Protein AF-A0A1Y1NND3-F1 (afdb_monomer_lite)

Radius of gyration: 14.36 Å; chains: 1; bounding box: 29×27×50 Å

Organism: Photinus pyralis (NCBI:txid7054)

Structure (mmCIF, N/CA/C/O backbone):
data_AF-A0A1Y1NND3-F1
#
_entry.id   AF-A0A1Y1NND3-F1
#
loop_
_atom_site.group_PDB
_atom_site.id
_atom_site.type_symbol
_atom_site.label_atom_id
_atom_site.label_alt_id
_atom_site.label_comp_id
_atom_site.label_asym_id
_atom_site.label_entity_id
_atom_site.label_seq_id
_atom_site.pdbx_PDB_ins_code
_atom_site.Cartn_x
_atom_site.Cartn_y
_atom_site.Cartn_z
_atom_site.occupancy
_atom_site.B_iso_or_equiv
_atom_site.auth_seq_id
_atom_site.auth_comp_id
_atom_site.auth_asym_id
_atom_site.auth_atom_id
_atom_site.pdbx_PDB_model_num
ATOM 1 N N . ARG A 1 1 ? -10.836 -9.187 -8.202 1.00 91.38 1 ARG A N 1
ATOM 2 C CA . ARG A 1 1 ? -10.966 -7.781 -7.756 1.00 91.38 1 ARG A CA 1
ATOM 3 C C . ARG A 1 1 ? -10.381 -6.834 -8.797 1.00 91.38 1 ARG A C 1
ATOM 5 O O . ARG A 1 1 ? -9.476 -7.266 -9.503 1.00 91.38 1 ARG A O 1
ATOM 12 N N . ALA A 1 2 ? -10.892 -5.605 -8.926 1.00 95.62 2 ALA A N 1
ATOM 13 C CA . ALA A 1 2 ? -10.316 -4.585 -9.812 1.00 95.62 2 ALA A CA 1
ATOM 14 C C . ALA A 1 2 ? -9.339 -3.699 -9.027 1.00 95.62 2 ALA A C 1
ATOM 16 O O . ALA A 1 2 ? -9.669 -3.278 -7.919 1.00 95.62 2 ALA A O 1
ATOM 17 N N . TRP A 1 3 ? -8.156 -3.446 -9.589 1.00 97.50 3 TRP A N 1
ATOM 18 C CA . TRP A 1 3 ? -7.070 -2.698 -8.950 1.00 97.50 3 TRP A CA 1
ATOM 19 C C . TRP A 1 3 ? -6.953 -1.286 -9.525 1.00 97.50 3 TRP A C 1
ATOM 21 O O . TRP A 1 3 ? -7.043 -1.105 -10.739 1.00 97.50 3 TRP A O 1
ATOM 31 N N . ASN A 1 4 ? -6.698 -0.306 -8.661 1.00 96.50 4 ASN A N 1
ATOM 32 C CA . ASN A 1 4 ? -6.414 1.076 -9.042 1.00 96.50 4 ASN A CA 1
ATOM 33 C C . ASN A 1 4 ? -4.979 1.448 -8.654 1.00 96.50 4 ASN A C 1
ATOM 35 O O . ASN A 1 4 ? -4.482 1.019 -7.612 1.00 96.50 4 ASN A O 1
ATOM 39 N N . TYR A 1 5 ? -4.343 2.280 -9.482 1.00 93.25 5 TYR A N 1
ATOM 40 C CA . TYR A 1 5 ? -2.934 2.662 -9.368 1.00 93.25 5 TYR A CA 1
ATOM 41 C C . TYR A 1 5 ? -2.796 4.179 -9.498 1.00 93.25 5 TYR A C 1
ATOM 43 O O . TYR A 1 5 ? -3.233 4.745 -10.502 1.00 93.25 5 TYR A O 1
ATOM 51 N N . SER A 1 6 ? -2.143 4.829 -8.535 1.00 89.88 6 SER A N 1
ATOM 52 C CA . SER A 1 6 ? -1.933 6.286 -8.559 1.00 89.88 6 SER A CA 1
ATOM 53 C C . SER A 1 6 ? -0.540 6.667 -8.064 1.00 89.88 6 SER A C 1
ATOM 55 O O . SER A 1 6 ? -0.089 6.180 -7.032 1.00 89.88 6 SER A O 1
ATOM 57 N N . LEU A 1 7 ? 0.150 7.568 -8.766 1.00 82.94 7 LEU A N 1
ATOM 58 C CA . LEU A 1 7 ? 1.449 8.103 -8.329 1.00 82.94 7 LEU A CA 1
ATOM 59 C C . LEU A 1 7 ? 1.254 9.167 -7.241 1.00 82.94 7 LEU A C 1
ATOM 61 O O . LEU A 1 7 ? 0.361 10.002 -7.351 1.00 82.94 7 LEU A O 1
ATOM 65 N N . VAL A 1 8 ? 2.099 9.148 -6.206 1.00 72.25 8 VAL A N 1
ATOM 66 C CA . VAL A 1 8 ? 1.901 9.993 -5.008 1.00 72.25 8 VAL A CA 1
ATOM 67 C C . VAL A 1 8 ? 2.764 11.260 -5.001 1.00 72.25 8 VAL A C 1
ATOM 69 O O . VAL A 1 8 ? 2.425 12.210 -4.304 1.00 72.25 8 VAL A O 1
ATOM 72 N N . ASN A 1 9 ? 3.875 11.326 -5.745 1.00 68.31 9 ASN A N 1
ATOM 73 C CA . ASN A 1 9 ? 4.774 12.484 -5.678 1.00 68.31 9 ASN A CA 1
ATOM 74 C C . ASN A 1 9 ? 5.400 12.902 -7.026 1.00 68.31 9 ASN A C 1
ATOM 76 O O . ASN A 1 9 ? 5.544 12.061 -7.917 1.00 68.31 9 ASN A O 1
ATOM 80 N N . PRO A 1 10 ? 5.867 14.168 -7.154 1.00 53.75 10 PRO A N 1
ATOM 81 C CA . PRO A 1 10 ? 6.522 14.709 -8.358 1.00 53.75 10 PRO A CA 1
ATOM 82 C C . PRO A 1 10 ? 7.823 14.017 -8.815 1.00 53.75 10 PRO A C 1
ATOM 84 O O . PRO A 1 10 ? 8.454 14.473 -9.758 1.00 53.75 10 PRO A O 1
ATOM 87 N N . GLY A 1 11 ? 8.241 12.921 -8.180 1.00 69.38 11 GLY A N 1
ATOM 88 C CA . GLY A 1 11 ? 9.386 12.107 -8.604 1.00 69.38 11 GLY A CA 1
ATOM 89 C C . GLY A 1 11 ? 9.030 10.654 -8.916 1.00 69.38 11 GLY A C 1
ATOM 90 O O . GLY A 1 11 ? 9.935 9.858 -9.143 1.00 69.38 11 GLY A O 1
ATOM 91 N N . GLY A 1 12 ? 7.744 10.2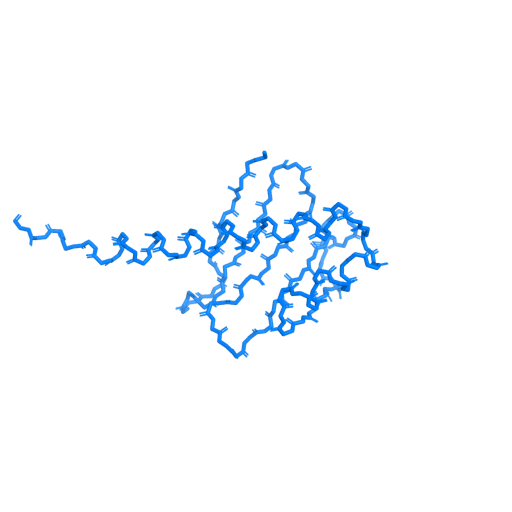86 -8.856 1.00 71.69 12 GLY A N 1
ATOM 92 C CA . GLY A 1 12 ? 7.276 8.920 -9.095 1.00 71.69 12 GLY A CA 1
ATOM 93 C C . GLY A 1 12 ? 7.906 7.867 -8.179 1.00 71.69 12 GLY A C 1
ATOM 94 O O . GLY A 1 12 ? 8.103 6.732 -8.595 1.00 71.69 12 GLY A O 1
ATOM 95 N N . ARG A 1 13 ? 8.253 8.241 -6.942 1.00 84.19 13 ARG A N 1
ATOM 96 C CA . ARG A 1 13 ? 8.955 7.372 -5.977 1.00 84.19 13 ARG A CA 1
ATOM 97 C C . ARG A 1 13 ? 8.008 6.518 -5.142 1.00 84.19 13 ARG A C 1
ATOM 99 O O . ARG A 1 13 ? 8.460 5.624 -4.440 1.00 84.19 13 ARG A O 1
ATOM 106 N N . MET A 1 14 ? 6.713 6.808 -5.190 1.00 92.12 14 MET A N 1
ATOM 107 C CA . MET A 1 14 ? 5.688 6.081 -4.451 1.00 92.12 14 MET A CA 1
ATOM 108 C C . MET A 1 14 ? 4.476 5.819 -5.337 1.00 92.12 14 MET A C 1
ATOM 110 O O . MET A 1 14 ? 4.014 6.713 -6.058 1.00 92.12 14 MET A O 1
ATOM 114 N N . LEU A 1 15 ? 3.949 4.604 -5.228 1.00 94.12 15 LEU A N 1
ATOM 115 C CA . LEU A 1 15 ? 2.771 4.122 -5.931 1.00 94.12 15 LEU A CA 1
ATOM 116 C C . LEU A 1 15 ? 1.682 3.775 -4.914 1.00 94.12 15 LEU A C 1
ATOM 118 O O . LEU A 1 15 ? 1.907 2.987 -4.006 1.00 94.12 15 LEU A O 1
ATOM 122 N N . THR A 1 16 ? 0.499 4.358 -5.058 1.00 95.94 16 THR A N 1
ATOM 123 C CA . THR A 1 16 ? -0.685 3.956 -4.297 1.00 95.94 16 THR A CA 1
ATOM 124 C C . THR A 1 16 ? -1.423 2.851 -5.037 1.00 95.94 16 THR A C 1
ATOM 126 O O . THR A 1 16 ? -1.688 2.995 -6.231 1.00 95.94 16 THR A O 1
ATOM 129 N N . ILE A 1 17 ? -1.795 1.804 -4.302 1.00 97.69 17 ILE A N 1
ATOM 130 C CA . ILE A 1 17 ? -2.623 0.686 -4.749 1.00 97.69 17 ILE A CA 1
ATOM 131 C C . ILE A 1 17 ? -3.891 0.630 -3.893 1.00 97.69 17 ILE A C 1
ATOM 133 O O . ILE A 1 17 ? -3.813 0.666 -2.662 1.00 97.69 17 ILE A O 1
ATOM 137 N N . THR A 1 18 ? -5.048 0.516 -4.542 1.00 97.81 18 THR A N 1
ATOM 138 C CA . THR A 1 18 ? -6.343 0.201 -3.909 1.00 97.81 18 THR A CA 1
ATOM 139 C C . THR A 1 18 ? -7.097 -0.828 -4.753 1.00 97.81 18 THR A C 1
ATOM 141 O O . THR A 1 18 ? -6.729 -1.072 -5.906 1.00 97.81 18 THR A O 1
ATOM 144 N N . SER A 1 19 ? -8.164 -1.426 -4.220 1.00 97.81 19 SER A N 1
ATOM 145 C CA . SER A 1 19 ? -9.084 -2.254 -5.009 1.00 97.81 19 SER A CA 1
ATOM 146 C C . SER A 1 19 ? -10.542 -1.843 -4.817 1.00 97.81 19 SER A C 1
ATOM 148 O O . SER A 1 19 ? -10.884 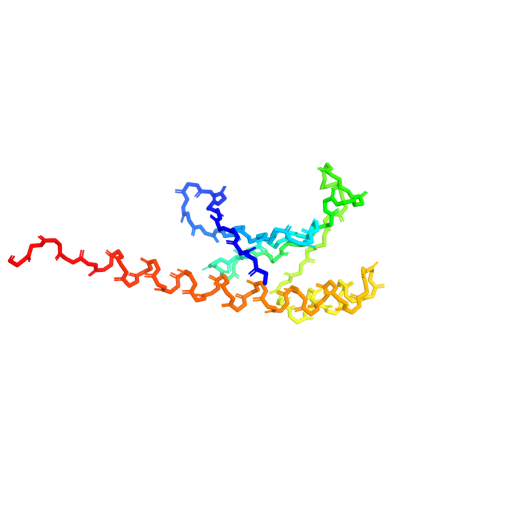-1.105 -3.901 1.00 97.81 19 SER A O 1
ATOM 150 N N . SER A 1 20 ? -11.413 -2.284 -5.724 1.00 96.69 20 SER A N 1
ATOM 151 C CA . SER A 1 20 ? -12.840 -1.926 -5.728 1.00 96.69 20 SER A CA 1
ATOM 152 C C . SER A 1 20 ? -13.683 -2.646 -4.668 1.00 96.69 20 SER A C 1
ATOM 154 O O . SER A 1 20 ? -14.869 -2.367 -4.545 1.00 96.69 20 SER A O 1
ATOM 156 N N . ASP A 1 21 ? -13.116 -3.640 -3.990 1.00 96.75 21 ASP A N 1
ATOM 157 C CA . ASP A 1 21 ? -13.838 -4.603 -3.154 1.00 96.75 21 ASP A CA 1
ATOM 158 C C . ASP A 1 21 ? -13.413 -4.589 -1.682 1.00 96.75 21 ASP A C 1
ATOM 160 O O . ASP A 1 21 ? -13.991 -5.311 -0.873 1.00 96.75 21 ASP A O 1
ATOM 164 N N . THR A 1 22 ? -12.416 -3.779 -1.325 1.00 98.06 22 THR A N 1
ATOM 165 C CA . THR A 1 22 ? -11.951 -3.608 0.053 1.00 98.06 22 THR A CA 1
ATOM 166 C C . THR A 1 22 ? -11.621 -2.138 0.309 1.00 98.06 22 THR A C 1
ATOM 168 O O . THR A 1 22 ? -11.290 -1.404 -0.624 1.00 98.06 22 THR A O 1
ATOM 171 N N . PRO A 1 23 ? -11.683 -1.677 1.568 1.00 97.62 23 PRO A N 1
ATOM 172 C CA . PRO A 1 23 ? -11.356 -0.297 1.913 1.00 97.62 23 PRO A CA 1
ATOM 173 C C . PRO A 1 23 ? -9.850 -0.080 2.145 1.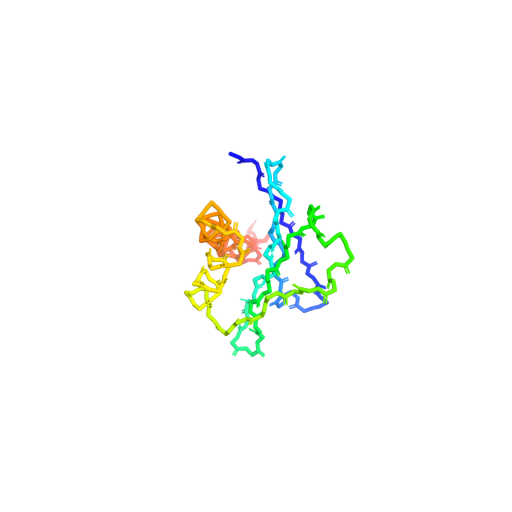00 97.62 23 PRO A C 1
ATOM 175 O O . PRO A 1 23 ? -9.443 0.916 2.742 1.00 97.62 23 PRO A O 1
ATOM 178 N N . TRP A 1 24 ? -9.005 -1.024 1.736 1.00 98.50 24 TRP A N 1
ATOM 179 C CA . TRP A 1 24 ? -7.588 -1.010 2.070 1.00 98.50 24 TRP A CA 1
ATOM 180 C C . TRP A 1 24 ? -6.759 -0.264 1.032 1.00 98.50 24 TRP A C 1
ATOM 182 O O . TRP A 1 24 ? -7.054 -0.248 -0.169 1.00 98.50 24 TRP A O 1
ATOM 192 N N . ARG A 1 25 ? -5.685 0.353 1.516 1.00 98.12 25 ARG A N 1
ATOM 193 C CA . ARG A 1 25 ? -4.747 1.125 0.709 1.00 98.12 25 ARG A CA 1
ATOM 194 C C . ARG A 1 25 ? -3.317 0.730 1.042 1.00 98.12 25 ARG A C 1
ATOM 196 O O . ARG A 1 25 ? -2.947 0.656 2.211 1.00 98.12 25 ARG A O 1
ATOM 203 N N . LEU A 1 26 ? -2.509 0.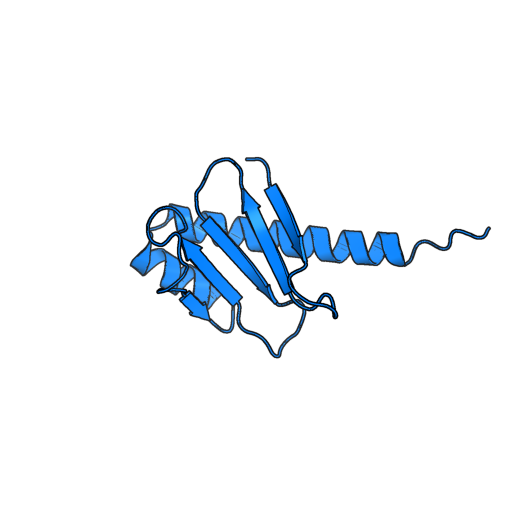556 -0.001 1.00 98.31 26 LEU A N 1
ATOM 204 C CA . LEU A 1 26 ? -1.060 0.404 0.091 1.00 98.31 26 LEU A CA 1
ATOM 205 C C . LEU A 1 26 ? -0.380 1.603 -0.572 1.00 98.31 26 LEU A C 1
ATOM 207 O O . LEU A 1 26 ? -0.660 1.909 -1.729 1.00 98.31 26 LEU A O 1
ATOM 211 N N . VAL A 1 27 ? 0.554 2.245 0.127 1.00 97.00 27 VAL A N 1
ATOM 212 C CA . VAL A 1 27 ? 1.576 3.104 -0.481 1.00 97.00 27 VAL A CA 1
ATOM 213 C C . VAL A 1 27 ? 2.860 2.294 -0.581 1.00 97.00 27 VAL A C 1
ATOM 215 O O . VAL A 1 27 ? 3.507 1.995 0.421 1.00 97.00 27 VAL A O 1
ATOM 218 N N . LEU A 1 28 ? 3.196 1.922 -1.809 1.00 96.25 28 LEU A N 1
ATOM 219 C CA . LEU A 1 28 ? 4.361 1.136 -2.165 1.00 96.25 28 LEU A CA 1
ATOM 220 C C . LEU A 1 28 ? 5.533 2.071 -2.504 1.00 96.25 28 LEU A C 1
ATOM 222 O O . LEU A 1 28 ? 5.423 2.867 -3.446 1.00 96.25 28 LEU A O 1
ATOM 226 N N . PRO A 1 29 ? 6.660 1.990 -1.779 1.00 94.81 29 PRO A N 1
ATOM 227 C CA . PRO A 1 29 ? 7.870 2.716 -2.117 1.00 94.81 29 PRO A CA 1
ATOM 228 C C . PRO A 1 29 ? 8.569 2.052 -3.311 1.00 94.81 29 PRO A C 1
ATOM 230 O O . PRO A 1 29 ? 8.781 0.843 -3.351 1.00 94.81 29 PRO A O 1
ATOM 233 N N . LEU A 1 30 ? 8.949 2.860 -4.299 1.00 90.94 30 LEU A N 1
ATOM 234 C CA . LEU A 1 30 ? 9.750 2.449 -5.462 1.00 90.94 30 LEU A CA 1
ATOM 235 C C . LEU A 1 30 ? 11.244 2.752 -5.265 1.00 90.94 30 LEU A C 1
ATOM 237 O O . LEU A 1 30 ? 12.063 2.544 -6.161 1.00 90.94 30 LEU A O 1
ATOM 241 N N . ASP A 1 31 ? 11.600 3.250 -4.083 1.00 87.62 31 ASP A N 1
ATOM 242 C CA . ASP A 1 31 ? 12.967 3.444 -3.629 1.00 87.62 31 ASP A CA 1
ATOM 243 C C . ASP A 1 31 ? 13.240 2.640 -2.351 1.00 87.62 31 ASP A C 1
ATOM 245 O O . ASP A 1 31 ? 12.350 2.038 -1.762 1.00 87.62 31 ASP A O 1
ATOM 249 N N . LYS A 1 32 ? 14.505 2.620 -1.924 1.00 85.06 32 LYS A N 1
ATOM 250 C CA . LYS A 1 32 ? 14.942 1.925 -0.701 1.00 85.06 32 LYS A CA 1
ATOM 251 C C . LYS A 1 32 ? 15.013 2.841 0.527 1.00 85.06 32 LYS A C 1
ATOM 253 O O . LYS A 1 32 ? 15.680 2.499 1.497 1.00 85.06 32 LYS A O 1
ATOM 258 N N . LYS A 1 33 ? 14.451 4.048 0.450 1.00 90.12 33 LYS A N 1
ATOM 259 C CA . LYS A 1 33 ? 14.604 5.103 1.468 1.00 90.12 33 LYS A CA 1
ATOM 260 C C . LYS A 1 33 ? 13.279 5.496 2.115 1.00 90.12 33 LYS A C 1
ATOM 262 O O . LYS A 1 33 ? 13.274 6.377 2.966 1.00 90.12 33 LYS A O 1
ATOM 267 N N . THR A 1 34 ? 12.188 4.870 1.695 1.00 92.31 34 THR A N 1
ATOM 268 C CA . THR A 1 34 ? 10.833 5.178 2.130 1.00 92.31 34 THR A CA 1
ATOM 269 C C . THR A 1 34 ? 10.174 3.898 2.619 1.00 92.31 34 THR A C 1
ATOM 271 O O . THR A 1 34 ? 10.386 2.832 2.042 1.00 92.31 34 THR A O 1
ATOM 274 N N . GLU A 1 35 ? 9.394 4.001 3.687 1.00 95.75 35 GLU A N 1
ATOM 275 C CA . GLU A 1 35 ? 8.627 2.883 4.230 1.00 95.75 35 GLU A CA 1
ATOM 276 C C . GLU A 1 35 ? 7.404 2.572 3.363 1.00 95.75 35 GLU A C 1
ATOM 278 O O . GLU A 1 35 ? 6.876 3.428 2.645 1.00 95.75 35 GLU A O 1
ATOM 283 N N . TYR A 1 36 ? 6.933 1.333 3.466 1.00 97.75 36 TYR A N 1
ATOM 284 C CA . TYR A 1 36 ? 5.590 0.982 3.032 1.00 97.75 36 TYR A CA 1
ATOM 285 C C . TYR A 1 36 ? 4.576 1.589 3.995 1.00 97.75 36 TYR A C 1
ATOM 287 O O . TYR A 1 36 ? 4.836 1.680 5.194 1.00 97.75 36 TYR A O 1
ATOM 295 N N . VAL A 1 37 ? 3.402 1.952 3.481 1.00 97.75 37 VAL A N 1
ATOM 296 C CA . VAL A 1 37 ? 2.297 2.452 4.307 1.00 97.75 37 VAL A CA 1
ATOM 297 C C . VAL A 1 37 ? 1.031 1.668 4.004 1.00 97.75 37 VAL A C 1
ATOM 299 O O . VAL A 1 37 ? 0.654 1.533 2.841 1.00 97.75 37 VAL A O 1
ATOM 302 N N . PHE A 1 38 ? 0.361 1.191 5.047 1.00 98.56 38 PHE A N 1
ATOM 303 C CA . PHE A 1 38 ? -0.976 0.615 4.968 1.00 98.56 38 PHE A CA 1
ATOM 304 C C . PHE A 1 38 ? -1.992 1.492 5.702 1.00 98.56 38 PHE A C 1
ATOM 306 O O . PHE 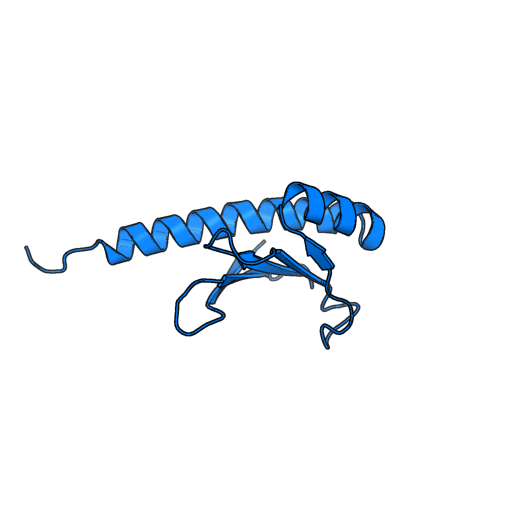A 1 38 ? -1.716 1.978 6.806 1.00 98.56 38 PHE A O 1
ATOM 313 N N . SER A 1 39 ? -3.179 1.614 5.108 1.00 98.25 39 SER A N 1
ATOM 314 C CA . SER A 1 39 ? -4.349 2.256 5.710 1.00 98.25 39 SER A CA 1
ATOM 315 C C . SER A 1 39 ? -5.598 1.406 5.491 1.00 98.25 39 SER A C 1
ATOM 317 O O . SER A 1 39 ? -5.810 0.870 4.401 1.00 98.25 39 SER A O 1
ATOM 319 N N . ASP A 1 40 ? -6.455 1.346 6.507 1.00 98.00 40 ASP A N 1
ATOM 320 C CA . ASP A 1 40 ? -7.823 0.845 6.391 1.00 98.00 40 ASP A CA 1
ATOM 321 C C . ASP A 1 40 ? -8.780 2.037 6.359 1.00 98.00 40 ASP A C 1
ATOM 323 O O . ASP A 1 40 ? -9.136 2.585 7.398 1.00 98.00 40 ASP A O 1
ATOM 327 N N . LEU A 1 41 ? -9.185 2.459 5.160 1.00 97.00 41 LEU A N 1
ATOM 328 C CA . LEU A 1 41 ? -10.012 3.654 4.965 1.00 97.00 41 LEU A CA 1
ATOM 329 C C . LEU A 1 41 ? -11.462 3.459 5.428 1.00 97.00 41 LEU A C 1
ATOM 331 O O . LEU A 1 41 ? -12.213 4.426 5.500 1.00 97.00 41 LEU A O 1
ATOM 335 N N . GLY A 1 42 ? -11.870 2.222 5.722 1.00 96.56 42 GLY A N 1
ATOM 336 C CA . GLY A 1 42 ? -13.199 1.908 6.237 1.00 96.56 42 GLY A CA 1
ATOM 337 C C . GLY A 1 42 ? -13.284 2.150 7.740 1.00 96.56 42 GLY A C 1
ATOM 338 O O . GLY A 1 42 ? -14.339 2.532 8.236 1.00 96.56 42 GLY A O 1
ATOM 339 N N . GLN A 1 43 ? -12.166 1.956 8.446 1.00 95.19 43 GLN A N 1
ATOM 340 C CA . GLN A 1 43 ? -12.035 2.201 9.886 1.00 95.19 43 GLN A CA 1
ATOM 341 C C . GLN A 1 43 ? -11.411 3.568 10.200 1.00 95.19 43 GLN A C 1
ATOM 343 O O . GLN A 1 43 ? -11.748 4.186 11.206 1.00 95.19 43 GLN A O 1
ATOM 348 N N . ASP A 1 44 ? -10.517 4.055 9.339 1.00 95.62 44 ASP A N 1
ATOM 349 C CA . ASP A 1 44 ? -9.778 5.307 9.500 1.00 95.62 44 ASP A CA 1
ATOM 350 C C . ASP A 1 44 ? -9.753 6.112 8.183 1.00 95.62 44 ASP A C 1
ATOM 352 O O . ASP A 1 44 ? -8.722 6.192 7.505 1.00 95.62 44 ASP A O 1
ATOM 356 N N . PRO A 1 45 ? -10.886 6.733 7.792 1.00 94.62 45 PRO A N 1
ATOM 357 C CA . PRO A 1 45 ? -10.993 7.478 6.532 1.00 94.62 45 PRO A CA 1
ATOM 358 C C . PRO A 1 45 ? -10.044 8.680 6.435 1.00 94.62 45 PRO A C 1
ATOM 360 O O . PRO A 1 45 ? -9.747 9.149 5.339 1.00 94.62 45 PRO A O 1
ATOM 363 N N . MET A 1 46 ? -9.599 9.204 7.582 1.00 95.12 46 MET A N 1
ATOM 364 C CA . MET A 1 46 ? -8.680 10.343 7.677 1.00 95.12 46 MET A CA 1
ATOM 365 C C . MET A 1 46 ? -7.205 9.918 7.741 1.00 95.12 46 MET A C 1
ATOM 367 O O . MET A 1 46 ? -6.332 10.782 7.815 1.00 95.12 46 MET A O 1
ATOM 371 N N . GLU A 1 47 ? -6.922 8.612 7.703 1.00 92.56 47 GLU A N 1
ATOM 372 C CA . GLU A 1 47 ? -5.574 8.037 7.740 1.00 92.56 47 GLU A CA 1
ATOM 373 C C . GLU A 1 47 ? -4.714 8.532 8.925 1.00 92.56 47 GLU A C 1
ATOM 375 O O . GLU A 1 47 ? -3.505 8.785 8.793 1.00 92.56 47 GLU A O 1
ATOM 380 N N . LEU A 1 48 ? -5.334 8.682 10.099 1.00 94.44 48 LEU A N 1
ATOM 381 C CA . LEU A 1 48 ? -4.677 9.125 11.331 1.00 94.44 48 LEU A 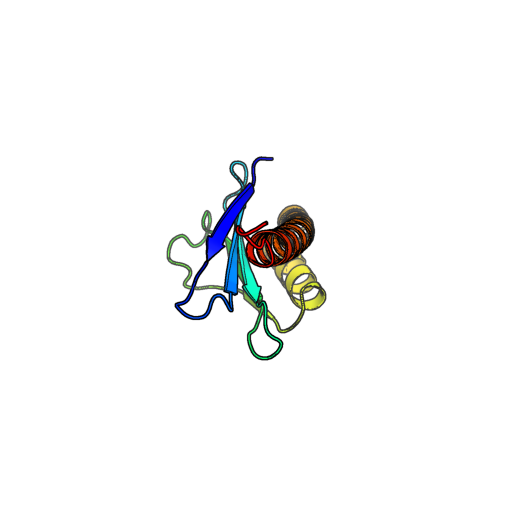CA 1
ATOM 382 C C . LEU A 1 48 ? -3.809 8.025 11.967 1.00 94.44 48 LEU A C 1
ATOM 384 O O . LEU A 1 48 ? -2.826 8.330 12.638 1.00 94.44 48 LEU A O 1
ATOM 388 N N . ASN A 1 49 ? -4.134 6.753 11.728 1.00 94.12 49 ASN A N 1
ATOM 389 C CA . ASN A 1 49 ? -3.547 5.566 12.351 1.00 94.12 49 ASN A CA 1
ATOM 390 C C . ASN A 1 49 ? -2.929 4.618 11.313 1.00 94.12 49 ASN A C 1
ATOM 392 O O . ASN A 1 49 ? -3.175 3.409 11.303 1.00 94.12 49 ASN A O 1
ATOM 396 N N . ARG A 1 50 ? -2.094 5.173 10.436 1.00 96.56 50 ARG A N 1
ATOM 397 C CA . ARG A 1 50 ? -1.375 4.413 9.407 1.00 96.56 50 ARG A CA 1
ATOM 398 C C . ARG A 1 50 ? -0.370 3.432 10.007 1.00 96.56 50 ARG A C 1
ATOM 400 O O . ARG A 1 50 ? 0.265 3.712 11.024 1.00 96.56 50 ARG A O 1
ATOM 407 N N . VAL A 1 51 ? -0.177 2.300 9.333 1.00 98.25 51 VAL A N 1
ATOM 408 C CA . VAL A 1 51 ? 0.875 1.329 9.666 1.00 98.25 51 VAL A CA 1
ATOM 409 C C . VAL A 1 51 ? 2.043 1.526 8.707 1.00 98.25 51 VAL A C 1
ATOM 411 O O . VAL A 1 51 ? 1.847 1.470 7.495 1.00 98.25 51 VAL A O 1
ATOM 414 N N . LEU A 1 52 ? 3.237 1.761 9.251 1.00 98.19 52 LEU A N 1
ATOM 415 C CA . LEU A 1 52 ? 4.466 1.970 8.489 1.00 98.19 52 LEU A CA 1
ATOM 416 C C . LEU A 1 52 ? 5.476 0.882 8.830 1.00 98.19 52 LEU A C 1
ATOM 418 O O . LEU A 1 52 ? 5.662 0.570 10.005 1.00 98.19 52 LEU A O 1
ATOM 422 N N . GLU A 1 53 ? 6.102 0.307 7.807 1.00 98.31 53 GLU A N 1
ATOM 423 C CA . GLU A 1 53 ? 7.148 -0.706 7.960 1.00 98.31 53 GLU A CA 1
ATOM 424 C C . GLU A 1 53 ? 8.138 -0.658 6.784 1.00 98.31 53 GLU A C 1
ATOM 426 O O . GLU A 1 53 ? 7.788 -0.333 5.647 1.00 98.31 53 GLU A O 1
ATOM 431 N N . TRP A 1 54 ? 9.380 -1.074 7.031 1.00 97.06 54 TRP A N 1
ATOM 432 C CA . TRP A 1 54 ? 10.464 -1.058 6.035 1.00 97.06 54 TRP A CA 1
ATOM 433 C C . TRP A 1 54 ? 10.419 -2.201 5.014 1.00 97.06 54 TRP A C 1
ATOM 435 O O . TRP A 1 54 ? 11.169 -2.192 4.037 1.00 97.06 54 TRP A O 1
ATOM 445 N N . SER A 1 55 ? 9.574 -3.209 5.229 1.00 97.12 55 SER A N 1
ATOM 446 C CA . SER A 1 55 ? 9.424 -4.340 4.312 1.00 97.12 55 SER A CA 1
ATOM 447 C C . SER A 1 55 ? 7.977 -4.803 4.237 1.00 97.12 55 SER A C 1
ATOM 449 O O . SER A 1 55 ? 7.240 -4.705 5.222 1.00 97.12 55 SER A O 1
ATOM 451 N N . ILE A 1 56 ? 7.590 -5.382 3.098 1.00 97.94 56 ILE A N 1
ATOM 452 C CA . ILE A 1 56 ? 6.243 -5.928 2.928 1.00 97.94 56 ILE A CA 1
ATOM 453 C C . ILE A 1 56 ? 5.938 -7.051 3.926 1.00 97.94 56 ILE A C 1
ATOM 455 O O . ILE A 1 56 ? 4.817 -7.155 4.410 1.00 97.94 56 ILE A O 1
ATOM 459 N N . ASN A 1 57 ? 6.937 -7.857 4.297 1.00 98.25 57 ASN A N 1
ATOM 460 C CA . ASN A 1 57 ? 6.758 -8.964 5.236 1.00 98.25 57 ASN A CA 1
ATOM 461 C C . ASN A 1 57 ? 6.483 -8.450 6.653 1.00 98.25 57 ASN A C 1
ATOM 463 O O . ASN A 1 57 ? 5.585 -8.954 7.332 1.00 98.25 57 ASN A O 1
ATOM 467 N N . SER A 1 58 ? 7.223 -7.424 7.087 1.00 98.50 58 SER A N 1
ATOM 468 C CA . SER A 1 58 ? 6.959 -6.741 8.357 1.00 98.50 58 SER A CA 1
ATOM 469 C C . SER A 1 58 ? 5.574 -6.094 8.340 1.00 98.50 58 SER A C 1
ATOM 471 O O . SER A 1 58 ? 4.800 -6.288 9.278 1.00 98.50 58 SER A O 1
ATOM 473 N N . LEU A 1 59 ? 5.218 -5.420 7.238 1.00 98.69 59 LEU A N 1
ATOM 474 C CA . LEU A 1 59 ? 3.912 -4.780 7.083 1.00 98.69 59 LEU A CA 1
ATOM 475 C C . LEU A 1 59 ? 2.770 -5.789 7.140 1.00 98.69 59 LEU A C 1
ATOM 477 O O . LEU A 1 59 ? 1.857 -5.614 7.937 1.00 98.69 59 LEU A O 1
ATOM 481 N N . ALA A 1 60 ? 2.845 -6.881 6.381 1.00 98.75 60 ALA A N 1
ATOM 482 C CA . ALA A 1 60 ? 1.841 -7.939 6.395 1.00 98.75 60 ALA A CA 1
ATOM 483 C C . ALA A 1 60 ? 1.720 -8.602 7.769 1.00 98.75 60 ALA A C 1
ATOM 485 O O . ALA A 1 60 ? 0.610 -8.876 8.216 1.00 98.75 60 ALA A O 1
ATOM 486 N N . SER A 1 61 ? 2.831 -8.802 8.484 1.00 98.69 61 SER A N 1
ATOM 487 C CA . SER A 1 61 ? 2.807 -9.313 9.858 1.00 98.69 61 SER A CA 1
ATOM 488 C C . SER A 1 61 ? 2.070 -8.363 10.809 1.00 98.69 61 SER A C 1
ATOM 490 O O . SER A 1 61 ? 1.206 -8.795 11.577 1.00 98.69 61 SER A O 1
ATOM 492 N N . THR A 1 62 ? 2.366 -7.061 10.754 1.00 98.62 62 THR A N 1
ATOM 493 C CA . THR A 1 62 ? 1.711 -6.051 11.598 1.00 98.62 62 THR A CA 1
ATOM 494 C C . THR A 1 62 ? 0.241 -5.848 11.216 1.00 98.62 62 THR A C 1
ATOM 496 O O . THR A 1 62 ? -0.610 -5.779 12.105 1.00 98.62 62 THR A O 1
ATOM 499 N N . VAL A 1 63 ? -0.084 -5.832 9.921 1.00 98.62 63 VAL A N 1
ATOM 500 C CA . VAL A 1 63 ? -1.460 -5.745 9.408 1.00 98.62 63 VAL A CA 1
ATOM 501 C C . VAL A 1 63 ? -2.266 -6.978 9.793 1.00 98.62 63 VAL A C 1
ATOM 503 O O . VAL A 1 63 ? -3.375 -6.817 10.286 1.00 98.62 63 VAL A O 1
ATOM 506 N N . ARG A 1 64 ? -1.707 -8.191 9.698 1.00 98.62 64 ARG A N 1
ATOM 507 C CA . ARG A 1 64 ? -2.384 -9.425 10.130 1.00 98.62 64 ARG A CA 1
ATOM 508 C C . ARG A 1 64 ? -2.833 -9.342 11.585 1.00 98.62 64 ARG A C 1
ATOM 510 O O . ARG A 1 64 ? -3.977 -9.652 11.895 1.00 98.62 64 ARG A O 1
ATOM 517 N N . ARG A 1 65 ? -1.952 -8.866 12.474 1.00 98.38 65 ARG A N 1
ATOM 518 C CA . ARG A 1 65 ? -2.271 -8.709 13.904 1.00 98.38 65 ARG A CA 1
ATOM 519 C C . ARG A 1 65 ? -3.350 -7.655 14.173 1.00 98.38 65 ARG A C 1
ATOM 521 O O . ARG A 1 65 ? -4.086 -7.807 15.139 1.00 98.38 65 ARG A O 1
ATOM 528 N N . LYS A 1 66 ? -3.412 -6.583 13.376 1.00 97.75 66 LYS A N 1
ATOM 529 C CA . LYS A 1 66 ? -4.300 -5.428 13.621 1.00 97.75 66 LYS A CA 1
ATOM 530 C C . LYS A 1 66 ? -5.628 -5.475 12.856 1.00 97.75 66 LYS A C 1
ATOM 532 O O . LYS A 1 66 ? -6.635 -5.025 13.384 1.00 97.75 66 LYS A O 1
ATOM 537 N N . HIS A 1 67 ? -5.621 -6.000 11.634 1.00 97.62 67 HIS A N 1
ATOM 538 C CA . HIS A 1 67 ? -6.728 -5.952 10.670 1.00 97.62 67 HIS A CA 1
ATOM 539 C C . HIS A 1 67 ? -7.141 -7.345 10.154 1.00 97.62 67 HIS A C 1
ATOM 541 O O . HIS A 1 67 ? -8.083 -7.455 9.372 1.00 97.62 67 HIS A O 1
ATOM 547 N N . GLY A 1 68 ? -6.470 -8.413 10.599 1.00 98.19 68 GLY A N 1
ATOM 548 C CA . GLY A 1 68 ? -6.800 -9.799 10.265 1.00 98.19 68 GLY A CA 1
ATOM 549 C C . GLY A 1 68 ? -6.131 -10.329 8.994 1.00 98.19 68 GLY A C 1
ATOM 550 O O . GLY A 1 68 ? -5.477 -9.601 8.244 1.00 98.19 68 GLY A O 1
ATOM 551 N N . ASP A 1 69 ? -6.296 -11.633 8.759 1.00 98.56 69 ASP A N 1
ATOM 552 C CA . ASP A 1 69 ? -5.625 -12.355 7.669 1.00 98.56 69 ASP A CA 1
ATOM 553 C C . ASP A 1 69 ? -5.992 -11.819 6.286 1.00 98.56 69 ASP A C 1
ATOM 555 O O . ASP A 1 69 ? -5.108 -11.603 5.464 1.00 98.56 69 ASP A O 1
ATOM 559 N N . GLY A 1 70 ? -7.270 -11.500 6.055 1.00 98.50 70 GLY A N 1
ATOM 560 C CA . GLY A 1 70 ? -7.722 -10.976 4.765 1.00 98.50 70 GLY A CA 1
ATOM 561 C C . GLY A 1 70 ? -7.023 -9.674 4.359 1.00 98.50 70 GLY A C 1
ATOM 562 O O . GLY A 1 70 ? -6.687 -9.505 3.188 1.00 98.50 70 GLY A O 1
ATOM 563 N N . ALA A 1 71 ? -6.753 -8.781 5.319 1.00 98.50 71 ALA A N 1
ATOM 564 C CA . ALA A 1 71 ? -6.039 -7.529 5.069 1.00 98.50 71 ALA A CA 1
ATOM 565 C C . ALA A 1 71 ? -4.563 -7.776 4.734 1.00 98.50 71 ALA A C 1
ATOM 567 O O . ALA A 1 71 ? -4.006 -7.141 3.838 1.00 98.50 71 ALA A O 1
ATOM 568 N N . ALA A 1 72 ? -3.935 -8.725 5.430 1.00 98.75 72 ALA A N 1
ATOM 569 C CA . ALA A 1 72 ? -2.549 -9.101 5.182 1.00 98.75 72 ALA A CA 1
ATOM 570 C C . ALA A 1 72 ? -2.376 -9.805 3.830 1.00 98.75 72 ALA A C 1
ATOM 572 O O . ALA A 1 72 ? -1.440 -9.498 3.093 1.00 98.75 72 ALA A O 1
ATOM 573 N N . ASP A 1 73 ? -3.291 -10.703 3.476 1.00 98.62 73 ASP A N 1
ATOM 574 C CA . ASP A 1 73 ? -3.252 -11.422 2.204 1.00 98.62 73 ASP A CA 1
ATOM 575 C C . ASP A 1 73 ? -3.505 -10.462 1.034 1.00 98.62 73 ASP A C 1
ATOM 577 O O . ASP A 1 73 ? -2.750 -10.458 0.059 1.00 98.62 73 ASP A O 1
ATOM 581 N N . TRP A 1 74 ? -4.482 -9.557 1.173 1.00 98.62 74 TRP A N 1
ATOM 582 C CA . TRP A 1 74 ? -4.698 -8.476 0.210 1.00 98.62 74 TRP A CA 1
ATOM 583 C C . TRP A 1 74 ? -3.465 -7.591 0.046 1.00 98.62 74 TRP A C 1
ATOM 585 O O . TRP A 1 74 ? -3.126 -7.227 -1.076 1.00 98.62 74 TRP A O 1
ATOM 595 N N . LEU A 1 75 ? -2.773 -7.257 1.136 1.00 98.69 75 LEU A N 1
ATOM 596 C CA . LEU A 1 75 ? -1.581 -6.413 1.089 1.00 98.69 75 LEU A CA 1
ATOM 597 C C . LEU A 1 75 ? -0.455 -7.067 0.269 1.00 98.69 75 LEU A C 1
ATOM 599 O O . LEU A 1 75 ? 0.211 -6.389 -0.515 1.00 98.69 75 LEU A O 1
ATOM 603 N N . ILE A 1 76 ? -0.269 -8.382 0.407 1.00 98.62 76 ILE A N 1
ATOM 604 C CA . ILE A 1 76 ? 0.706 -9.145 -0.385 1.00 98.62 76 ILE A CA 1
ATOM 605 C C . ILE A 1 76 ? 0.298 -9.200 -1.864 1.00 98.62 76 ILE A C 1
ATOM 607 O O . ILE A 1 76 ? 1.152 -9.095 -2.747 1.00 98.62 76 ILE A O 1
ATOM 611 N N . GLU A 1 77 ? -0.994 -9.346 -2.166 1.00 98.50 77 GLU A N 1
ATOM 612 C CA . GLU A 1 77 ? -1.493 -9.241 -3.543 1.00 98.50 77 GLU A CA 1
ATOM 613 C C . GLU A 1 77 ? -1.251 -7.838 -4.122 1.00 98.50 77 GLU A C 1
ATOM 615 O O . GLU A 1 77 ? -0.745 -7.718 -5.242 1.00 98.50 77 GLU A O 1
ATOM 620 N N . ALA A 1 78 ? -1.555 -6.792 -3.345 1.00 98.38 78 ALA A N 1
ATOM 621 C CA . ALA A 1 78 ? -1.412 -5.386 -3.713 1.00 98.38 78 ALA A CA 1
ATOM 622 C C . ALA A 1 78 ? 0.044 -5.025 -4.049 1.00 98.38 78 ALA A C 1
ATOM 624 O O . ALA A 1 78 ? 0.298 -4.321 -5.030 1.00 98.38 78 ALA A O 1
ATOM 625 N N . GLU A 1 79 ? 1.012 -5.539 -3.285 1.00 98.25 79 GLU A N 1
ATOM 626 C CA . GLU A 1 79 ? 2.434 -5.347 -3.581 1.00 98.25 79 GLU A CA 1
ATOM 627 C C . GLU A 1 79 ? 2.811 -5.958 -4.935 1.00 98.25 79 GLU A C 1
ATOM 629 O O . GLU A 1 79 ? 3.389 -5.277 -5.786 1.00 98.25 79 GLU A O 1
ATOM 634 N N . LYS A 1 80 ? 2.437 -7.222 -5.173 1.00 97.75 80 LYS A N 1
ATOM 635 C CA . LYS A 1 80 ? 2.767 -7.934 -6.417 1.00 97.75 80 LYS A CA 1
ATOM 636 C C . LYS A 1 80 ? 2.227 -7.205 -7.644 1.00 97.75 80 LYS A C 1
ATOM 638 O O . LYS A 1 80 ? 2.965 -7.009 -8.612 1.00 97.75 80 LYS A O 1
ATOM 643 N N . VAL A 1 81 ? 0.964 -6.773 -7.607 1.00 97.00 81 VAL A N 1
ATOM 644 C CA . VAL A 1 81 ? 0.370 -6.028 -8.730 1.00 97.00 81 VAL A CA 1
ATOM 645 C C . VAL A 1 81 ? 0.986 -4.638 -8.885 1.00 97.00 81 VAL A C 1
ATOM 647 O O . VAL A 1 81 ? 1.158 -4.179 -10.014 1.00 97.00 81 VAL A O 1
ATOM 650 N N . GLY A 1 82 ? 1.358 -3.979 -7.784 1.00 95.38 82 GLY A N 1
ATOM 651 C CA . GLY A 1 82 ? 2.026 -2.680 -7.813 1.00 95.38 82 GLY A CA 1
ATOM 652 C C . GLY A 1 82 ? 3.420 -2.748 -8.438 1.00 95.38 82 GLY A C 1
ATOM 653 O O . GLY A 1 82 ? 3.741 -1.942 -9.313 1.00 95.38 82 GLY A O 1
ATOM 654 N N . LEU A 1 83 ? 4.224 -3.745 -8.061 1.00 94.75 83 LEU A N 1
ATOM 655 C CA . LEU A 1 83 ? 5.546 -3.982 -8.649 1.00 94.75 83 LEU A CA 1
ATOM 656 C C . LEU A 1 83 ? 5.453 -4.351 -10.134 1.00 94.75 83 LEU A C 1
ATOM 658 O O . LEU A 1 83 ? 6.231 -3.831 -10.937 1.00 94.75 83 LEU A O 1
ATOM 662 N N . TRP A 1 84 ? 4.485 -5.193 -10.515 1.00 94.19 84 TRP A N 1
ATOM 663 C CA . TRP A 1 84 ? 4.230 -5.508 -11.922 1.00 94.19 84 TRP A CA 1
ATOM 664 C C . TRP A 1 84 ? 3.877 -4.252 -12.728 1.00 94.19 84 TRP A C 1
ATOM 666 O O . TRP A 1 84 ? 4.485 -3.997 -13.767 1.00 94.19 84 TRP A O 1
ATOM 676 N N . TRP A 1 85 ? 2.959 -3.419 -12.225 1.00 92.00 85 TRP A N 1
ATOM 677 C CA . TRP A 1 85 ? 2.567 -2.177 -12.895 1.00 92.00 85 TRP A CA 1
ATOM 678 C C . TRP A 1 85 ? 3.746 -1.206 -13.040 1.00 92.00 85 TRP A C 1
ATOM 680 O O . TRP A 1 85 ? 3.935 -0.608 -14.100 1.00 92.00 85 TRP A O 1
ATOM 690 N N . ALA A 1 86 ? 4.575 -1.069 -11.999 1.00 89.88 86 ALA A N 1
ATOM 691 C CA . ALA A 1 86 ? 5.760 -0.215 -12.036 1.00 89.88 86 ALA A CA 1
ATOM 692 C C . ALA A 1 86 ? 6.780 -0.695 -13.084 1.00 89.88 86 ALA A C 1
ATOM 694 O O . ALA A 1 86 ? 7.337 0.117 -13.830 1.00 89.88 86 ALA A O 1
ATOM 695 N N . ALA A 1 87 ? 6.993 -2.011 -13.181 1.00 89.75 87 ALA A N 1
ATOM 696 C CA . ALA A 1 87 ? 7.842 -2.607 -14.208 1.00 89.75 87 ALA A CA 1
ATOM 697 C C . ALA A 1 87 ? 7.278 -2.372 -15.620 1.00 89.75 87 ALA A C 1
ATOM 699 O O . ALA A 1 87 ? 8.022 -1.970 -16.518 1.00 89.75 87 ALA A O 1
ATOM 700 N N . GLU A 1 88 ? 5.968 -2.544 -15.805 1.00 88.62 88 GLU A N 1
ATOM 701 C CA . GLU A 1 88 ? 5.303 -2.337 -17.093 1.00 88.62 88 GLU A CA 1
ATOM 702 C C . GLU A 1 88 ? 5.356 -0.870 -17.538 1.00 88.62 88 GLU A C 1
ATOM 704 O O . GLU A 1 88 ? 5.679 -0.575 -18.688 1.00 88.62 88 GLU A O 1
ATOM 709 N N . ARG A 1 89 ? 5.155 0.083 -16.621 1.00 85.00 89 ARG A N 1
ATOM 710 C CA . ARG A 1 89 ? 5.326 1.515 -16.916 1.00 85.00 89 ARG A CA 1
ATOM 711 C C . ARG A 1 89 ? 6.748 1.855 -17.333 1.00 85.00 89 ARG A C 1
ATOM 713 O O . ARG A 1 89 ? 6.924 2.606 -18.287 1.00 85.00 89 ARG A O 1
ATOM 720 N N . LYS A 1 90 ? 7.758 1.287 -16.670 1.00 80.88 90 LYS A N 1
ATOM 721 C CA . LYS A 1 90 ? 9.162 1.471 -17.063 1.00 80.88 90 LYS A CA 1
ATOM 722 C C . LYS A 1 90 ? 9.435 0.900 -18.459 1.00 80.88 90 LYS A C 1
ATOM 724 O O . LYS A 1 90 ? 10.138 1.534 -19.240 1.00 80.88 90 LYS A O 1
ATOM 729 N N . ARG A 1 91 ? 8.853 -0.257 -18.795 1.00 81.50 91 ARG A N 1
ATOM 730 C CA . ARG A 1 91 ? 8.941 -0.856 -20.137 1.00 81.50 91 ARG A CA 1
ATOM 731 C C . ARG A 1 91 ? 8.311 0.048 -21.199 1.00 81.50 91 ARG A C 1
ATOM 733 O O . ARG A 1 91 ? 8.927 0.282 -22.233 1.00 81.50 91 ARG A O 1
ATOM 740 N N . LEU A 1 92 ? 7.119 0.577 -20.925 1.00 77.38 92 LEU A N 1
ATOM 741 C CA . LEU A 1 92 ? 6.385 1.467 -21.829 1.00 77.38 92 LEU A CA 1
ATOM 742 C C . LEU A 1 92 ? 7.036 2.848 -21.974 1.00 77.38 92 LEU A C 1
ATOM 744 O O . LEU A 1 92 ? 6.931 3.456 -23.028 1.00 77.38 92 LEU A O 1
ATOM 748 N N . TRP A 1 93 ? 7.725 3.358 -20.954 1.00 68.69 93 TRP A N 1
ATOM 749 C CA . TRP A 1 93 ? 8.475 4.618 -21.044 1.00 68.69 93 TRP A CA 1
ATOM 750 C C . TRP A 1 93 ? 9.862 4.473 -21.677 1.00 68.69 93 TRP A C 1
ATOM 752 O O . TRP A 1 93 ? 10.418 5.463 -22.139 1.00 68.69 93 TRP A O 1
ATOM 762 N N . ASN A 1 94 ? 10.375 3.247 -21.791 1.00 59.38 94 ASN A N 1
ATOM 763 C CA . ASN A 1 94 ? 11.471 2.909 -22.701 1.00 59.38 94 ASN A CA 1
ATOM 764 C C . ASN A 1 94 ? 10.989 2.703 -24.156 1.00 59.38 94 ASN A C 1
ATOM 766 O O . ASN A 1 94 ? 11.754 2.222 -24.992 1.00 59.38 94 ASN A O 1
ATOM 770 N N . TYR A 1 95 ? 9.734 3.035 -24.478 1.00 49.75 95 TYR A N 1
ATOM 771 C CA . TYR A 1 95 ? 9.245 3.044 -25.853 1.00 49.75 95 TYR A CA 1
ATOM 772 C C . TYR A 1 95 ? 9.839 4.239 -26.601 1.00 49.75 95 TYR A C 1
ATOM 774 O O . TYR A 1 95 ? 9.566 5.388 -26.261 1.00 49.75 95 TYR A O 1
ATOM 782 N N . ASN A 1 96 ? 10.653 3.952 -27.616 1.00 55.59 96 ASN A N 1
ATOM 783 C CA . ASN A 1 96 ? 11.159 4.928 -28.570 1.00 55.59 96 ASN A CA 1
ATOM 784 C C . ASN A 1 96 ? 10.062 5.175 -29.629 1.00 55.59 96 ASN A C 1
ATOM 786 O O . ASN A 1 96 ? 9.827 4.280 -30.440 1.00 55.59 96 ASN A O 1
ATOM 790 N N . PRO A 1 97 ? 9.379 6.340 -29.665 1.00 50.03 97 PRO A N 1
ATOM 791 C CA . PRO A 1 97 ? 8.340 6.624 -30.661 1.00 50.03 97 PRO A CA 1
ATOM 792 C C . PRO A 1 97 ? 8.902 6.894 -32.067 1.00 50.03 97 PRO A C 1
ATOM 794 O O . PRO A 1 97 ? 8.151 7.258 -32.965 1.00 50.03 97 PRO A O 1
ATOM 797 N N . SER A 1 98 ? 10.215 6.744 -32.246 1.00 53.03 98 SER A N 1
ATOM 798 C CA . SER A 1 98 ? 10.951 6.995 -33.482 1.00 53.03 98 SER A CA 1
ATOM 799 C C . SER A 1 98 ? 11.697 5.731 -33.923 1.00 53.03 98 SER A C 1
ATOM 801 O O . SER A 1 98 ? 12.825 5.462 -33.505 1.00 53.03 98 SER A O 1
ATOM 803 N N . SER A 1 99 ? 11.032 4.950 -34.773 1.00 48.22 99 SER A N 1
ATOM 804 C CA . SER A 1 99 ? 11.616 4.239 -35.919 1.00 48.22 99 SER A CA 1
ATOM 805 C C . SER A 1 99 ? 10.824 4.643 -37.153 1.00 48.22 99 SER A C 1
ATOM 807 O O . SER A 1 99 ? 9.602 4.863 -36.992 1.00 48.22 99 SER A O 1
#

pLDDT: mean 90.89, std 12.67, range [48.22, 98.75]

Secondary structure (DSSP, 8-state):
--EEEEE-STT--EEEEEESSSSEEEEEESSSSS-EEEEETTT-TT-TT-EEESSHHHHHHHHHHHH-HHHHHHHHHHHHHHHHHHHHHHHHHT-----

Sequence (99 aa):
RAWNYSLVNPGGRMLTITSSDTPWRLVLPLDKKTEYVFSDLGQDPMELNRVLEWSINSLASTVRRKHGDGAADWLIEAEKVGLWWAAERKRLWNYNPSS

Foldseek 3Di:
DAKDWDQDDPVSQWIWIDGPPAQKIWTDGNDQPAWIWIDRCVVPVPCPPIDTDNDLVVSLVVCCVVPNNVRSVVSVVRNVVRVVVVVVVVVVVPDDPDD